Protein AF-A0A848EDW7-F1 (afdb_monomer)

Foldseek 3Di:
DDDDDDDDDDDDDPPPPPPPPPPPPPPPLAPLDPPVDPQWDKDKDWDAPAPDGIKIKMKIWHDDDDQKIFIWIKIWDQAPVRDIDIATQATGIARDDWDWDDDDQKIWIWTWHDDPVDDIDIDIWIWGQDPVVRDIATPDPVSNVRRVCRSPDPPPPDPDD

Sequence (161 aa):
MTSVFHRAHACAGPAAAVMIALSVPVPALADCLDWQSPAVVTEQGLIRGLPSGALRWRIGRRAADGAHLQTAVEIRWTGPDGRERQQALFGEIQDGRALLSGRNGRLDLRVTYCTSDSACRDTTLPFTWDRAAGHFVGGSPAAREVLARACQPEPTERPTR

pLDDT: mean 83.03, std 17.56, range [42.22, 98.12]

Structure (mmCIF, N/CA/C/O backbone):
data_AF-A0A848EDW7-F1
#
_entry.id   AF-A0A848EDW7-F1
#
loop_
_atom_site.group_PDB
_atom_site.id
_atom_site.type_symbol
_atom_site.label_atom_id
_atom_site.label_alt_id
_atom_site.label_comp_id
_atom_site.label_asym_id
_atom_site.label_entity_id
_atom_site.label_seq_id
_atom_site.pdbx_PDB_ins_code
_atom_site.Cartn_x
_atom_site.Cartn_y
_atom_site.Cartn_z
_atom_site.occupancy
_atom_site.B_iso_or_equiv
_atom_site.auth_seq_id
_atom_site.auth_comp_id
_atom_site.auth_asym_id
_atom_site.auth_atom_id
_atom_site.pdbx_PDB_model_num
ATOM 1 N N . MET A 1 1 ? -9.147 -58.394 70.850 1.00 53.47 1 MET A N 1
ATOM 2 C CA . MET A 1 1 ? -8.264 -59.234 70.019 1.00 53.47 1 MET A CA 1
ATOM 3 C C . MET A 1 1 ? -8.142 -58.590 68.655 1.00 53.47 1 MET A C 1
ATOM 5 O O . MET A 1 1 ? -9.134 -58.331 67.992 1.00 53.47 1 MET A O 1
ATOM 9 N N . THR A 1 2 ? -6.909 -58.216 68.369 1.00 51.84 2 THR A N 1
ATOM 10 C CA . THR A 1 2 ? -6.344 -57.534 67.209 1.00 51.84 2 THR A CA 1
ATOM 11 C C . THR A 1 2 ? -6.421 -58.386 65.945 1.00 51.84 2 THR A C 1
ATOM 13 O O . THR A 1 2 ? -6.098 -59.565 65.998 1.00 51.84 2 THR A O 1
ATOM 16 N N . SER A 1 3 ? -6.723 -57.767 64.802 1.00 59.19 3 SER A N 1
ATOM 17 C CA . SER A 1 3 ? -6.071 -58.139 63.544 1.00 59.19 3 SER A CA 1
ATOM 18 C C . SER A 1 3 ? -6.084 -56.959 62.577 1.00 59.19 3 SER A C 1
ATOM 20 O O . SER A 1 3 ? -7.120 -56.551 62.059 1.00 59.19 3 SER A O 1
ATOM 22 N N . VAL A 1 4 ? -4.893 -56.397 62.392 1.00 55.50 4 VAL A N 1
ATOM 23 C CA . VAL A 1 4 ? -4.540 -55.365 61.420 1.00 55.50 4 VAL A CA 1
ATOM 24 C C . VAL A 1 4 ? -4.087 -56.082 60.151 1.00 55.50 4 VAL A C 1
ATOM 26 O O . VAL A 1 4 ? -3.220 -56.947 60.228 1.00 55.50 4 VAL A O 1
ATOM 29 N N . PHE A 1 5 ? -4.622 -55.705 58.989 1.00 63.03 5 PHE A N 1
ATOM 30 C CA . PHE A 1 5 ? -4.052 -56.081 57.695 1.00 63.03 5 PHE A CA 1
ATOM 31 C C . PHE A 1 5 ? -3.681 -54.824 56.911 1.00 63.03 5 PHE A C 1
ATOM 33 O O . PHE A 1 5 ? -4.533 -54.036 56.507 1.00 63.03 5 PHE A O 1
ATOM 40 N N . HIS A 1 6 ? -2.374 -54.643 56.728 1.00 56.16 6 HIS A N 1
ATOM 41 C CA . HIS A 1 6 ? -1.774 -53.683 55.812 1.00 56.16 6 HIS A CA 1
ATOM 42 C C . HIS A 1 6 ? -1.953 -54.154 54.363 1.00 56.16 6 HIS A C 1
ATOM 44 O O . HIS A 1 6 ? -1.626 -55.294 54.033 1.00 56.16 6 HIS A O 1
ATOM 50 N N . ARG A 1 7 ? -2.384 -53.252 53.477 1.00 63.44 7 ARG A N 1
ATOM 51 C CA . ARG A 1 7 ? -2.120 -53.354 52.038 1.00 63.44 7 ARG A CA 1
ATOM 52 C C . ARG A 1 7 ? -1.384 -52.105 51.581 1.00 63.44 7 ARG A C 1
ATOM 54 O O . ARG A 1 7 ? -1.957 -51.024 51.509 1.00 63.44 7 ARG A O 1
ATOM 61 N N . ALA A 1 8 ? -0.103 -52.294 51.287 1.00 60.91 8 ALA A N 1
ATOM 62 C CA . ALA A 1 8 ? 0.691 -51.383 50.487 1.00 60.91 8 ALA A CA 1
ATOM 63 C C . ALA A 1 8 ? 0.271 -51.533 49.018 1.00 60.91 8 ALA A C 1
ATOM 65 O O . ALA A 1 8 ? 0.244 -52.650 48.498 1.00 60.91 8 ALA A O 1
ATOM 66 N N . HIS A 1 9 ? -0.034 -50.422 48.349 1.00 57.94 9 HIS A N 1
ATOM 67 C CA . HIS A 1 9 ? -0.112 -50.374 46.894 1.00 57.94 9 HIS A CA 1
ATOM 68 C C . HIS A 1 9 ? 0.891 -49.358 46.362 1.00 57.94 9 HIS A C 1
ATOM 70 O O . HIS A 1 9 ? 1.020 -48.243 46.862 1.00 57.94 9 HIS A O 1
ATOM 76 N N . ALA A 1 10 ? 1.649 -49.852 45.391 1.00 52.00 10 ALA A N 1
ATOM 77 C CA . ALA A 1 10 ? 2.836 -49.272 44.813 1.00 52.00 10 ALA A CA 1
ATOM 78 C C . ALA A 1 10 ? 2.535 -48.139 43.822 1.00 52.00 10 ALA A C 1
ATOM 80 O O . ALA A 1 10 ? 1.545 -48.163 43.096 1.00 52.00 10 ALA A O 1
ATOM 81 N N . CYS A 1 11 ? 3.473 -47.193 43.806 1.00 57.41 11 CYS A N 1
ATOM 82 C CA . CYS A 1 11 ? 4.020 -46.450 42.675 1.00 57.41 11 CYS A CA 1
ATOM 83 C C . CYS A 1 11 ? 3.380 -46.665 41.290 1.00 57.41 11 CYS A C 1
ATOM 85 O O . CYS A 1 11 ? 3.576 -47.703 40.666 1.00 57.41 11 CYS A O 1
ATOM 87 N N . ALA A 1 12 ? 2.802 -45.596 40.741 1.00 56.38 12 ALA A N 1
ATOM 88 C CA . ALA A 1 12 ? 2.844 -45.300 39.309 1.00 56.38 12 ALA A CA 1
ATOM 89 C C . ALA A 1 12 ? 2.666 -43.786 39.126 1.00 56.38 12 ALA A C 1
ATOM 91 O O . ALA A 1 12 ? 1.555 -43.281 38.984 1.00 56.38 12 ALA A O 1
ATOM 92 N N . GLY A 1 13 ? 3.771 -43.042 39.213 1.00 49.72 13 GLY A N 1
ATOM 93 C CA . GLY A 1 13 ? 3.780 -41.631 38.841 1.00 49.72 13 GLY A CA 1
ATOM 94 C C . GLY A 1 13 ? 3.651 -41.512 37.320 1.00 49.72 13 GLY A C 1
ATOM 95 O O . GLY A 1 13 ? 4.427 -42.157 36.612 1.00 49.72 13 GLY A O 1
ATOM 96 N N . PRO A 1 14 ? 2.708 -40.722 36.782 1.00 61.91 14 PRO A N 1
ATOM 97 C CA . PRO A 1 14 ? 2.713 -40.412 35.365 1.00 61.91 14 PRO A CA 1
ATOM 98 C C . PRO A 1 14 ? 3.921 -39.514 35.083 1.00 61.91 14 PRO A C 1
ATOM 100 O O . PRO A 1 14 ? 3.965 -38.353 35.489 1.00 61.91 14 PRO A O 1
ATOM 103 N N . ALA A 1 15 ? 4.921 -40.067 34.399 1.00 57.22 15 ALA A N 1
ATOM 104 C CA . ALA A 1 15 ? 5.970 -39.286 33.767 1.00 57.22 15 ALA A CA 1
ATOM 105 C C . ALA A 1 15 ? 5.315 -38.441 32.666 1.00 57.22 15 ALA A C 1
ATOM 107 O O . ALA A 1 15 ? 5.077 -38.90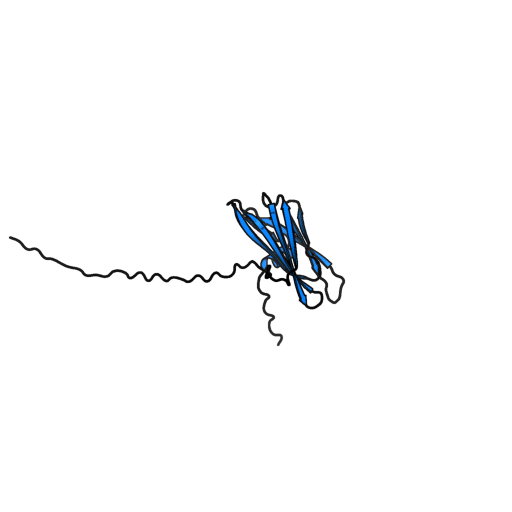9 31.553 1.00 57.22 15 ALA A O 1
ATOM 108 N N . ALA A 1 16 ? 4.955 -37.205 33.006 1.00 58.31 16 ALA A N 1
ATOM 109 C CA . ALA A 1 16 ? 4.499 -36.219 32.046 1.00 58.31 16 ALA A CA 1
ATOM 110 C C . ALA A 1 16 ? 5.676 -35.883 31.122 1.00 58.31 16 ALA A C 1
ATOM 112 O O . ALA A 1 16 ? 6.565 -35.108 31.473 1.00 58.31 16 ALA A O 1
ATOM 113 N N . ALA A 1 17 ? 5.704 -36.511 29.948 1.00 55.75 17 ALA A N 1
ATOM 114 C CA . ALA A 1 17 ? 6.599 -36.140 28.869 1.00 55.75 17 ALA A CA 1
ATOM 115 C C . ALA A 1 17 ? 6.201 -34.740 28.382 1.00 55.75 17 ALA A C 1
ATOM 117 O O . ALA A 1 17 ? 5.278 -34.572 27.585 1.00 55.75 17 ALA A O 1
ATOM 118 N N . VAL A 1 18 ? 6.876 -33.719 28.911 1.00 62.56 18 VAL A N 1
ATOM 119 C CA . VAL A 1 18 ? 6.797 -32.349 28.406 1.00 62.56 18 VAL A CA 1
ATOM 120 C C . VAL A 1 18 ? 7.479 -32.347 27.041 1.00 62.56 18 VAL A C 1
ATOM 122 O O . VAL A 1 18 ? 8.695 -32.210 26.931 1.00 62.56 18 VAL A O 1
ATOM 125 N N . MET A 1 19 ? 6.692 -32.558 25.988 1.00 57.06 19 MET A N 1
ATOM 126 C CA . MET A 1 19 ? 7.119 -32.297 24.618 1.00 57.06 19 MET A CA 1
ATOM 127 C C . MET A 1 19 ? 7.323 -30.789 24.481 1.00 57.06 19 MET A C 1
ATOM 129 O O . MET A 1 19 ? 6.376 -30.031 24.277 1.00 57.06 19 MET A O 1
ATOM 133 N N . ILE A 1 20 ? 8.572 -30.349 24.636 1.00 61.88 20 ILE A N 1
ATOM 134 C CA . ILE A 1 20 ? 9.005 -29.000 24.284 1.00 61.88 20 ILE A CA 1
ATOM 135 C C . ILE A 1 20 ? 8.949 -28.928 22.757 1.00 61.88 20 ILE A C 1
ATOM 137 O O . ILE A 1 20 ? 9.907 -29.261 22.061 1.00 61.88 20 ILE A O 1
ATOM 141 N N . ALA A 1 21 ? 7.786 -28.553 22.227 1.00 58.31 21 ALA A N 1
ATOM 142 C CA . ALA A 1 21 ? 7.659 -28.152 20.840 1.00 58.31 21 ALA A CA 1
ATOM 143 C C . ALA A 1 21 ? 8.506 -26.887 20.668 1.00 58.31 21 ALA A C 1
ATOM 145 O O . ALA A 1 21 ? 8.118 -25.801 21.096 1.00 58.31 21 ALA A O 1
ATOM 146 N N . LEU A 1 22 ? 9.697 -27.046 20.090 1.00 57.50 22 LEU A N 1
ATOM 147 C CA . LEU A 1 22 ? 10.498 -25.952 19.560 1.00 57.50 22 LEU A CA 1
ATOM 148 C C . LEU A 1 22 ? 9.675 -25.294 18.451 1.00 57.50 22 LEU A C 1
ATOM 150 O O . LEU A 1 22 ? 9.740 -25.684 17.287 1.00 57.50 22 LEU A O 1
ATOM 154 N N . SER A 1 23 ? 8.841 -24.328 18.826 1.00 46.56 23 SER A N 1
ATOM 155 C CA . SER A 1 23 ? 8.178 -23.431 17.895 1.00 46.56 23 SER A CA 1
ATOM 156 C C . SER A 1 23 ? 9.266 -22.600 17.230 1.00 46.56 23 SER A C 1
ATOM 158 O O . SER A 1 23 ? 9.693 -21.576 17.763 1.00 46.56 23 SER A O 1
ATOM 160 N N . VAL A 1 24 ? 9.758 -23.088 16.088 1.00 52.94 24 VAL A N 1
ATOM 161 C CA . VAL A 1 24 ? 10.566 -22.295 15.166 1.00 52.94 24 VAL A CA 1
ATOM 162 C C . VAL A 1 24 ? 9.748 -21.035 14.887 1.00 52.94 24 VAL A C 1
ATOM 164 O O . VAL A 1 24 ? 8.591 -21.169 14.475 1.00 52.94 24 VAL A O 1
ATOM 167 N N . PRO A 1 25 ? 10.272 -19.828 15.159 1.00 47.50 25 PRO A N 1
ATOM 168 C CA . PRO A 1 25 ? 9.583 -18.609 14.785 1.00 47.50 25 PRO A CA 1
ATOM 169 C C . PRO A 1 25 ? 9.481 -18.628 13.265 1.00 47.50 25 PRO A C 1
ATOM 171 O O . PRO A 1 25 ? 10.462 -18.396 12.561 1.00 47.50 25 PRO A O 1
ATOM 174 N N . VAL A 1 26 ? 8.301 -18.986 12.757 1.00 48.75 26 VAL A N 1
ATOM 175 C CA . VAL A 1 26 ? 7.979 -18.797 11.349 1.00 48.75 26 VAL A CA 1
ATOM 176 C C . VAL A 1 26 ? 8.196 -17.305 11.111 1.00 48.75 26 VAL A C 1
ATOM 178 O O . VAL A 1 26 ? 7.591 -16.513 11.844 1.00 48.75 26 VAL A O 1
ATOM 181 N N . PRO A 1 27 ? 9.097 -16.904 10.193 1.00 46.75 27 PRO A N 1
ATOM 182 C CA . PRO A 1 27 ? 9.287 -15.497 9.884 1.00 46.75 27 PRO A CA 1
ATOM 183 C C . PRO A 1 27 ? 7.906 -14.930 9.597 1.00 46.75 27 PRO A C 1
ATOM 185 O O . PRO A 1 27 ? 7.158 -15.491 8.793 1.00 46.75 27 PRO A O 1
ATOM 188 N N . ALA A 1 28 ? 7.524 -13.912 10.368 1.00 47.09 28 ALA A N 1
ATOM 189 C CA . ALA A 1 28 ? 6.200 -13.335 10.286 1.00 47.09 28 ALA A CA 1
ATOM 190 C C . ALA A 1 28 ? 5.937 -12.990 8.816 1.00 47.09 28 ALA A C 1
ATOM 192 O O . ALA A 1 28 ? 6.682 -12.220 8.213 1.00 47.09 28 ALA A O 1
ATOM 193 N N . LEU A 1 29 ? 4.927 -13.638 8.238 1.00 48.00 29 LEU A N 1
ATOM 194 C CA . LEU A 1 29 ? 4.429 -13.412 6.886 1.00 48.00 29 LEU A CA 1
ATOM 195 C C . LEU A 1 29 ? 4.013 -11.940 6.751 1.00 48.00 29 LEU A C 1
ATOM 197 O O . LEU A 1 29 ? 2.852 -11.618 6.979 1.00 48.00 29 LEU A O 1
ATOM 201 N N . ALA A 1 30 ? 4.950 -11.029 6.482 1.00 52.03 30 ALA A N 1
ATOM 202 C CA . ALA A 1 30 ? 4.635 -9.617 6.261 1.00 52.03 30 ALA A CA 1
ATOM 203 C C . ALA A 1 30 ? 5.751 -8.782 5.613 1.00 52.03 30 ALA A C 1
ATOM 205 O O . ALA A 1 30 ? 5.504 -7.616 5.317 1.00 52.03 30 ALA A O 1
ATOM 206 N N . ASP A 1 31 ? 6.950 -9.319 5.377 1.00 66.88 31 ASP A N 1
ATOM 207 C CA . ASP A 1 31 ? 8.020 -8.555 4.732 1.00 66.88 31 ASP A CA 1
ATOM 208 C C . ASP A 1 31 ? 8.170 -8.994 3.269 1.00 66.88 31 ASP A C 1
ATOM 210 O O . ASP A 1 31 ? 8.973 -9.854 2.921 1.00 66.88 31 ASP A O 1
ATOM 214 N N . CYS A 1 32 ? 7.365 -8.382 2.394 1.00 79.25 32 CYS A N 1
ATOM 215 C CA . CYS A 1 32 ? 7.425 -8.549 0.932 1.00 79.25 32 CYS A CA 1
ATOM 216 C C . CYS A 1 32 ? 8.817 -8.238 0.337 1.00 79.25 32 CYS A C 1
ATOM 218 O O . CYS A 1 32 ? 9.107 -8.603 -0.801 1.00 79.25 32 CYS A O 1
ATOM 220 N N . LEU A 1 33 ? 9.654 -7.511 1.080 1.00 86.19 33 LEU A N 1
ATOM 221 C CA . LEU A 1 33 ? 11.023 -7.152 0.737 1.00 86.19 33 LEU A CA 1
ATOM 222 C C . LEU A 1 33 ? 11.906 -7.283 1.978 1.00 86.19 33 LEU A C 1
ATOM 224 O O . LEU A 1 33 ? 11.453 -7.042 3.095 1.00 86.19 33 LEU A O 1
ATOM 228 N N . ASP A 1 34 ? 13.192 -7.560 1.767 1.00 89.12 34 ASP A N 1
ATOM 229 C CA . ASP A 1 34 ? 14.205 -7.319 2.792 1.00 89.12 34 ASP A CA 1
ATOM 230 C C . ASP A 1 34 ? 14.460 -5.810 2.897 1.00 89.12 34 ASP A C 1
ATOM 232 O O . ASP A 1 34 ? 15.252 -5.231 2.153 1.00 89.12 34 ASP A O 1
ATOM 236 N N . TRP A 1 35 ? 13.756 -5.164 3.822 1.00 88.44 35 TRP A N 1
ATOM 237 C CA . TRP A 1 35 ? 13.833 -3.723 4.064 1.00 88.44 35 TRP A CA 1
ATOM 238 C C . TRP A 1 35 ? 15.199 -3.234 4.554 1.00 88.44 35 TRP A C 1
ATOM 240 O O . TRP A 1 35 ? 15.426 -2.025 4.579 1.00 88.44 35 TRP A O 1
ATOM 250 N N . GLN A 1 36 ? 16.083 -4.138 4.985 1.00 90.81 36 GLN A N 1
ATOM 251 C CA . GLN A 1 36 ? 17.449 -3.801 5.389 1.00 90.81 36 GLN A CA 1
ATOM 252 C C . GLN A 1 36 ? 18.431 -3.898 4.219 1.00 90.81 36 GLN A C 1
ATOM 254 O O . GLN A 1 36 ? 19.560 -3.414 4.321 1.00 90.81 36 GLN A O 1
ATOM 259 N N . SER A 1 37 ? 18.008 -4.492 3.102 1.00 91.50 37 SER A N 1
ATOM 260 C CA . SER A 1 37 ? 18.836 -4.606 1.914 1.00 91.50 37 SER A CA 1
ATOM 261 C C . SER A 1 37 ? 19.175 -3.219 1.357 1.00 91.50 37 SER A C 1
ATOM 263 O O . SER A 1 37 ? 18.267 -2.432 1.075 1.00 91.50 37 SER A O 1
ATOM 265 N N . PRO A 1 38 ? 20.460 -2.918 1.087 1.00 92.19 38 PRO A N 1
ATOM 266 C CA . PRO A 1 38 ? 20.847 -1.658 0.454 1.00 92.19 38 PRO A CA 1
ATOM 267 C C . PRO A 1 38 ? 20.327 -1.532 -0.987 1.00 92.19 38 PRO A C 1
ATOM 269 O O . PRO A 1 38 ? 20.326 -0.438 -1.544 1.00 92.19 38 PRO A O 1
ATOM 272 N N . ALA A 1 39 ? 19.873 -2.635 -1.595 1.00 92.38 39 ALA A N 1
ATOM 273 C CA . ALA A 1 39 ? 19.244 -2.631 -2.912 1.00 92.38 39 ALA A CA 1
ATOM 274 C C . ALA A 1 39 ? 17.790 -2.119 -2.887 1.00 92.38 39 ALA A C 1
ATOM 276 O O . ALA A 1 39 ? 17.217 -1.872 -3.948 1.00 92.38 39 ALA A O 1
ATOM 277 N N . VAL A 1 40 ? 17.179 -1.978 -1.703 1.00 94.44 40 VAL A N 1
ATOM 278 C CA . VAL A 1 40 ? 15.797 -1.511 -1.552 1.00 94.44 40 VAL A CA 1
ATOM 279 C C . VAL A 1 40 ? 15.775 -0.011 -1.272 1.00 94.44 40 VAL A C 1
ATOM 281 O O . VAL A 1 40 ? 16.143 0.462 -0.197 1.00 94.44 40 VAL A O 1
ATOM 284 N N . VAL A 1 41 ? 15.257 0.755 -2.229 1.00 96.06 41 VAL A N 1
ATOM 285 C CA . VAL A 1 41 ? 14.967 2.178 -2.042 1.00 96.06 41 VAL A CA 1
ATOM 286 C C . VAL A 1 41 ? 13.646 2.312 -1.295 1.00 96.06 41 VAL A C 1
ATOM 288 O O . VAL A 1 41 ? 12.596 1.904 -1.800 1.00 96.06 41 VAL A O 1
ATOM 291 N N . THR A 1 42 ? 13.696 2.919 -0.110 1.00 95.88 42 THR A N 1
ATOM 292 C CA . THR A 1 42 ? 12.529 3.073 0.767 1.00 95.88 42 THR A CA 1
ATOM 293 C C . THR A 1 42 ? 12.049 4.521 0.818 1.00 95.88 42 THR A C 1
ATOM 295 O O . THR A 1 42 ? 12.823 5.442 1.062 1.00 95.88 42 THR A O 1
ATOM 298 N N . GLU A 1 43 ? 10.746 4.715 0.637 1.00 96.69 43 GLU A N 1
ATOM 299 C CA . GLU A 1 43 ? 10.031 5.950 0.958 1.00 96.69 43 GLU A CA 1
ATOM 300 C C . GLU A 1 43 ? 9.109 5.705 2.151 1.00 96.69 43 GLU A C 1
ATOM 302 O O . GLU A 1 43 ? 8.576 4.609 2.310 1.00 96.69 43 GLU A O 1
ATOM 307 N N . GLN A 1 44 ? 8.894 6.717 2.987 1.00 97.12 44 GLN A N 1
ATOM 308 C CA . GLN A 1 44 ? 8.058 6.588 4.178 1.00 97.12 44 GLN A CA 1
ATOM 309 C C . GLN A 1 44 ? 7.288 7.870 4.473 1.00 97.12 44 GLN A C 1
ATOM 311 O O . GLN A 1 44 ? 7.713 8.967 4.107 1.00 97.12 44 GLN A O 1
ATOM 316 N N . GLY A 1 45 ? 6.184 7.737 5.200 1.00 97.00 45 GLY A N 1
ATOM 317 C CA . GLY A 1 45 ? 5.396 8.884 5.620 1.00 97.00 45 GLY A CA 1
ATOM 318 C C . GLY A 1 45 ? 4.335 8.559 6.660 1.00 97.00 45 GLY A C 1
ATOM 319 O O . GLY A 1 45 ? 4.317 7.488 7.272 1.00 97.00 45 GLY A O 1
ATOM 320 N N . LEU A 1 46 ? 3.465 9.543 6.881 1.00 96.75 46 LEU A N 1
ATOM 321 C CA . LEU A 1 46 ? 2.395 9.513 7.871 1.00 96.75 46 LEU A CA 1
ATOM 322 C C . LEU A 1 46 ? 1.079 9.954 7.230 1.00 96.75 46 LEU A C 1
ATOM 324 O O . LEU A 1 46 ? 1.032 10.959 6.524 1.00 96.75 46 LEU A O 1
ATOM 328 N N . ILE A 1 47 ? 0.004 9.236 7.532 1.00 95.62 47 ILE A N 1
ATOM 329 C CA . ILE A 1 47 ? -1.379 9.612 7.236 1.00 95.62 47 ILE A CA 1
ATOM 330 C C . ILE A 1 47 ? -2.100 9.744 8.576 1.00 95.62 47 ILE A C 1
ATOM 332 O O . ILE A 1 47 ? -1.985 8.882 9.443 1.00 95.62 47 ILE A O 1
ATOM 336 N N . ARG A 1 48 ? -2.819 10.848 8.782 1.00 92.00 48 ARG A N 1
ATOM 337 C CA . ARG A 1 48 ? -3.592 11.079 10.011 1.00 92.00 48 ARG A CA 1
ATOM 338 C C . ARG A 1 48 ? -5.067 10.791 9.781 1.00 92.00 48 ARG A C 1
ATOM 340 O O . ARG A 1 48 ? -5.590 11.032 8.697 1.00 92.00 48 ARG A O 1
ATOM 347 N N . GLY A 1 49 ? -5.731 10.337 10.838 1.00 83.38 49 GLY A N 1
ATOM 348 C CA . GLY A 1 49 ? -7.178 10.156 10.876 1.00 83.38 49 GLY A CA 1
ATOM 349 C C . GLY A 1 49 ? -7.669 8.788 10.408 1.00 83.38 49 GLY A C 1
ATOM 350 O O . GLY A 1 49 ? -8.880 8.590 10.422 1.00 83.38 49 GLY A O 1
ATOM 351 N N . LEU A 1 50 ? -6.779 7.865 10.008 1.00 83.19 50 LEU A N 1
ATOM 352 C CA . LEU A 1 50 ? -7.134 6.507 9.565 1.00 83.19 50 LEU A CA 1
ATOM 353 C C . LEU A 1 50 ? -6.087 5.450 9.957 1.00 83.19 50 LEU A C 1
ATOM 355 O O . LEU A 1 50 ? -4.984 5.528 9.427 1.00 83.19 50 LEU A O 1
ATOM 359 N N . PRO A 1 51 ? -6.409 4.444 10.800 1.00 83.88 51 PRO A N 1
ATOM 360 C CA . PRO A 1 51 ? -7.524 4.429 11.761 1.00 83.88 51 PRO A CA 1
ATOM 361 C C . PRO A 1 51 ? -7.411 5.610 12.746 1.00 83.88 51 PRO A C 1
ATOM 363 O O . PRO A 1 51 ? -6.623 6.527 12.526 1.00 83.88 51 PRO A O 1
ATOM 366 N N . SER A 1 52 ? -8.204 5.657 13.821 1.00 84.00 52 SER A N 1
ATOM 367 C CA . SER A 1 52 ? -8.056 6.719 14.831 1.00 84.00 52 S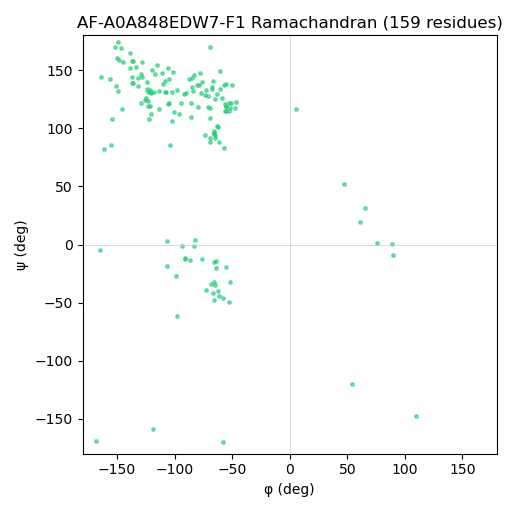ER A CA 1
ATOM 368 C C . SER A 1 52 ? -6.582 6.893 15.227 1.00 84.00 52 SER A C 1
ATOM 370 O O . SER A 1 52 ? -5.974 5.959 15.744 1.00 84.00 52 SER A O 1
ATOM 372 N N . GLY A 1 53 ? -6.011 8.072 14.963 1.00 88.81 53 GLY A N 1
ATOM 373 C CA . GLY A 1 53 ? -4.596 8.359 15.206 1.00 88.81 53 GLY A CA 1
ATOM 374 C C . GLY A 1 53 ? -3.758 8.500 13.932 1.00 88.81 53 GLY A C 1
ATOM 375 O O . GLY A 1 53 ? -4.215 9.039 12.920 1.00 88.81 53 GLY A O 1
ATOM 376 N N . ALA A 1 54 ? -2.490 8.099 14.033 1.00 92.31 54 ALA A N 1
ATOM 377 C CA . ALA A 1 54 ? -1.507 8.186 12.962 1.00 92.31 54 ALA A CA 1
ATOM 378 C C . ALA A 1 54 ? -1.214 6.797 12.386 1.00 92.31 54 ALA A C 1
ATOM 380 O O . ALA A 1 54 ? -0.906 5.861 13.122 1.00 92.31 54 ALA A O 1
ATOM 381 N N . LEU A 1 55 ? -1.260 6.701 11.064 1.00 96.00 55 LEU A N 1
ATOM 382 C CA . LEU A 1 55 ? -0.836 5.546 10.295 1.00 96.00 55 LEU A CA 1
ATOM 383 C C . LEU A 1 55 ? 0.486 5.870 9.617 1.00 96.00 55 LEU A C 1
ATOM 385 O O . LEU A 1 55 ? 0.603 6.829 8.853 1.00 96.00 55 LEU A O 1
ATOM 389 N N . ARG A 1 56 ? 1.499 5.074 9.931 1.00 96.94 56 ARG A N 1
ATOM 390 C CA . ARG A 1 56 ? 2.798 5.102 9.271 1.00 96.94 56 ARG A CA 1
ATOM 391 C C . ARG A 1 56 ? 2.715 4.241 8.028 1.00 96.94 56 ARG A C 1
ATOM 393 O O . ARG A 1 56 ? 2.083 3.190 8.048 1.00 96.94 56 ARG A O 1
ATOM 400 N N . TRP A 1 57 ? 3.378 4.660 6.968 1.00 96.69 57 TRP A N 1
ATOM 401 C CA . TRP A 1 57 ? 3.504 3.850 5.768 1.00 96.69 57 TRP A CA 1
ATOM 402 C C . TRP A 1 57 ? 4.942 3.841 5.282 1.00 96.69 57 TRP A C 1
ATOM 404 O O . TRP A 1 57 ? 5.692 4.794 5.518 1.00 96.69 57 TRP A O 1
ATOM 414 N N . ARG A 1 58 ? 5.307 2.758 4.598 1.00 97.12 58 ARG A N 1
ATOM 415 C CA . ARG A 1 58 ? 6.555 2.637 3.848 1.00 97.12 58 ARG A CA 1
ATOM 416 C C . ARG A 1 58 ? 6.310 1.970 2.499 1.00 97.12 58 ARG A C 1
ATOM 418 O O . ARG A 1 58 ? 5.473 1.077 2.384 1.00 97.12 58 ARG A O 1
ATOM 425 N N . ILE A 1 59 ? 7.042 2.421 1.489 1.00 97.38 59 ILE A N 1
ATOM 426 C CA . ILE A 1 59 ? 7.059 1.879 0.131 1.00 97.38 59 ILE A CA 1
ATOM 427 C C . ILE A 1 59 ? 8.500 1.498 -0.176 1.00 97.38 59 ILE A C 1
ATOM 429 O O . ILE A 1 59 ? 9.378 2.359 -0.166 1.00 97.38 59 ILE A O 1
ATOM 433 N N . GLY A 1 60 ? 8.743 0.222 -0.442 1.00 95.88 60 GLY A N 1
ATOM 434 C CA . GLY A 1 60 ? 10.049 -0.305 -0.820 1.00 95.88 60 GLY A CA 1
ATOM 435 C C . GLY A 1 60 ? 10.048 -0.682 -2.289 1.00 95.88 60 GLY A C 1
ATOM 436 O O . GLY A 1 60 ? 9.052 -1.205 -2.789 1.00 95.88 60 GLY A O 1
ATOM 437 N N . ARG A 1 61 ? 11.149 -0.404 -2.985 1.00 95.62 61 ARG A N 1
ATOM 438 C CA . ARG A 1 61 ? 11.346 -0.785 -4.388 1.00 95.62 61 ARG A CA 1
ATOM 439 C C . ARG A 1 61 ? 12.752 -1.314 -4.600 1.00 95.62 61 ARG A C 1
ATOM 441 O O . ARG A 1 61 ? 13.703 -0.715 -4.103 1.00 95.62 61 ARG A O 1
ATOM 448 N N . ARG A 1 62 ? 12.881 -2.372 -5.391 1.00 94.50 62 ARG A N 1
ATOM 449 C CA . ARG A 1 62 ? 14.153 -2.835 -5.959 1.00 94.50 62 ARG A CA 1
ATOM 450 C C . ARG A 1 62 ? 13.956 -3.213 -7.422 1.00 94.50 62 ARG A C 1
ATOM 452 O O . ARG A 1 62 ? 12.833 -3.509 -7.825 1.00 94.50 62 ARG A O 1
ATOM 459 N N . ALA A 1 63 ? 15.030 -3.210 -8.204 1.00 93.38 63 ALA A N 1
ATOM 460 C CA . ALA A 1 63 ? 14.982 -3.725 -9.570 1.00 93.38 63 ALA A CA 1
ATOM 461 C C . ALA A 1 63 ? 14.584 -5.212 -9.558 1.00 93.38 63 ALA A C 1
ATOM 463 O O . ALA A 1 63 ? 15.106 -5.970 -8.736 1.00 93.38 63 ALA A O 1
ATOM 464 N N . ALA A 1 64 ? 13.654 -5.600 -10.432 1.00 89.12 64 ALA A N 1
ATOM 465 C CA . ALA A 1 64 ? 13.306 -6.999 -10.679 1.00 89.12 64 ALA A CA 1
ATOM 466 C C . ALA A 1 64 ? 14.040 -7.494 -11.933 1.00 89.12 64 ALA A C 1
ATOM 468 O O . ALA A 1 64 ? 14.915 -8.352 -11.842 1.00 89.12 64 ALA A O 1
ATOM 469 N N . ASP A 1 65 ? 13.752 -6.870 -13.073 1.00 86.25 65 ASP A N 1
ATOM 470 C CA . ASP A 1 65 ? 14.340 -7.139 -14.380 1.00 86.25 65 ASP A CA 1
ATOM 471 C C . ASP A 1 65 ? 14.052 -5.972 -15.342 1.00 86.25 65 ASP A C 1
ATOM 473 O O . ASP A 1 65 ? 13.007 -5.330 -15.281 1.00 86.25 65 ASP A O 1
ATOM 477 N N . GLY A 1 66 ? 14.996 -5.646 -16.230 1.00 87.56 66 GLY A N 1
ATOM 478 C CA . GLY A 1 66 ? 14.818 -4.554 -17.194 1.00 87.56 66 GLY A CA 1
ATOM 479 C C . GLY A 1 66 ? 14.441 -3.216 -16.536 1.00 87.56 66 GLY A C 1
ATOM 480 O O . GLY A 1 66 ? 15.202 -2.675 -15.735 1.00 87.56 66 GLY A O 1
ATOM 481 N N . ALA A 1 67 ? 13.276 -2.676 -16.908 1.00 86.62 67 ALA A N 1
ATOM 482 C CA . ALA A 1 67 ? 12.709 -1.451 -16.333 1.00 86.62 67 ALA A CA 1
ATOM 483 C C . ALA A 1 67 ? 11.726 -1.716 -15.173 1.00 86.62 67 ALA A C 1
ATOM 485 O O . ALA A 1 67 ? 11.207 -0.768 -14.582 1.00 86.62 67 ALA A O 1
ATOM 486 N N . HIS A 1 68 ? 11.474 -2.982 -14.840 1.00 91.25 68 HIS A N 1
ATOM 487 C CA . HIS A 1 68 ? 10.489 -3.378 -13.851 1.00 91.25 68 HIS A CA 1
ATOM 488 C C . HIS A 1 68 ? 11.041 -3.305 -12.420 1.00 91.25 68 HIS A C 1
ATOM 490 O O . HIS A 1 68 ? 12.214 -3.570 -12.126 1.00 91.25 68 HIS A O 1
ATOM 496 N N . LEU A 1 69 ? 10.157 -2.952 -11.493 1.00 93.50 69 LEU A N 1
ATOM 497 C CA . LEU A 1 69 ? 10.434 -2.738 -10.083 1.00 93.50 69 LEU A CA 1
ATOM 498 C C . LEU A 1 69 ? 9.587 -3.683 -9.238 1.00 93.50 69 LEU A C 1
ATOM 500 O O . LEU A 1 69 ? 8.359 -3.562 -9.192 1.00 93.50 69 LEU A O 1
ATOM 504 N N . GLN A 1 70 ? 10.240 -4.547 -8.465 1.00 94.12 70 GLN A N 1
ATOM 505 C CA . GLN A 1 70 ? 9.5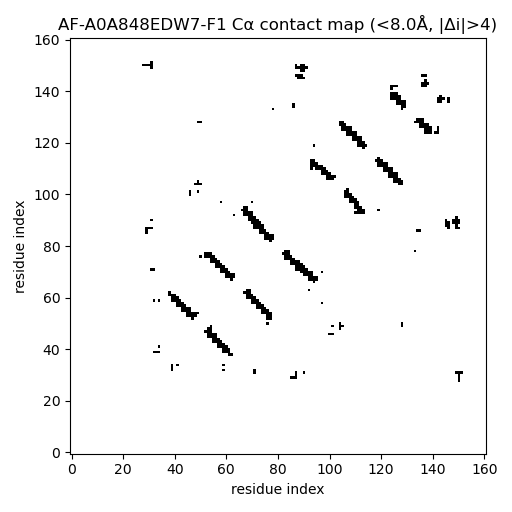61 -5.229 -7.374 1.00 94.12 70 GLN A CA 1
ATOM 506 C C . GLN A 1 70 ? 9.243 -4.201 -6.291 1.00 94.12 70 GLN A C 1
ATOM 508 O O . GLN A 1 70 ? 10.144 -3.584 -5.715 1.00 94.12 70 GLN A O 1
ATOM 513 N N . THR A 1 71 ? 7.956 -4.012 -6.029 1.00 94.88 71 THR A N 1
ATOM 514 C CA . THR A 1 71 ? 7.445 -2.969 -5.147 1.00 94.88 71 THR A CA 1
ATOM 515 C C . THR A 1 71 ? 6.647 -3.585 -4.009 1.00 94.88 71 THR A C 1
ATOM 517 O O . THR A 1 71 ? 5.768 -4.410 -4.240 1.00 94.88 71 THR A O 1
ATOM 520 N N . ALA A 1 72 ? 6.909 -3.139 -2.783 1.00 95.81 72 ALA A N 1
ATOM 521 C CA . ALA A 1 72 ? 6.122 -3.490 -1.609 1.00 95.81 72 ALA A CA 1
ATOM 522 C C . ALA A 1 72 ? 5.600 -2.242 -0.905 1.00 95.81 72 ALA A C 1
ATOM 524 O O . ALA A 1 72 ? 6.323 -1.256 -0.754 1.00 95.81 72 ALA A O 1
ATOM 525 N N . VAL A 1 73 ? 4.359 -2.304 -0.432 1.00 96.81 73 VAL A N 1
ATOM 526 C CA . VAL A 1 73 ? 3.739 -1.240 0.361 1.00 96.81 73 VAL A CA 1
ATOM 527 C C . VAL A 1 73 ? 3.240 -1.824 1.665 1.00 96.81 73 VAL A C 1
ATOM 529 O O . VAL A 1 73 ? 2.449 -2.765 1.675 1.00 96.81 73 VAL A O 1
ATOM 532 N N . GLU A 1 74 ? 3.669 -1.221 2.763 1.00 95.75 74 GLU A N 1
ATOM 533 C CA . GLU A 1 74 ? 3.284 -1.620 4.106 1.00 95.75 74 GLU A CA 1
ATOM 534 C C . GLU A 1 74 ? 2.771 -0.422 4.893 1.00 95.75 74 GLU A C 1
ATOM 536 O O . GLU A 1 74 ? 3.279 0.699 4.785 1.00 95.75 74 GLU A O 1
ATOM 541 N N . ILE A 1 75 ? 1.780 -0.690 5.732 1.00 95.94 75 ILE A N 1
ATOM 542 C CA . ILE A 1 75 ? 1.248 0.251 6.703 1.00 95.94 75 ILE A CA 1
ATOM 543 C C . ILE A 1 75 ? 1.405 -0.284 8.122 1.00 95.94 75 ILE A C 1
ATOM 545 O O . ILE A 1 75 ? 1.364 -1.492 8.368 1.00 95.94 75 ILE A O 1
ATOM 549 N N . ARG A 1 76 ? 1.554 0.645 9.064 1.00 95.62 76 ARG A N 1
ATOM 550 C CA . ARG A 1 76 ? 1.644 0.382 10.497 1.00 95.62 76 ARG A CA 1
ATOM 551 C C . ARG A 1 76 ? 0.790 1.367 11.274 1.00 95.62 76 ARG A C 1
ATOM 553 O O . ARG A 1 76 ? 0.778 2.560 10.969 1.00 95.62 76 ARG A O 1
ATOM 560 N N . TRP A 1 77 ? 0.099 0.887 12.295 1.00 95.25 77 TRP A N 1
ATOM 561 C CA . TRP A 1 77 ? -0.738 1.720 13.157 1.00 95.25 77 TRP A CA 1
ATOM 562 C C . TRP A 1 77 ? -0.773 1.168 14.578 1.00 95.25 77 TRP A C 1
ATOM 564 O O . TRP A 1 77 ? -0.519 -0.011 14.805 1.00 95.25 77 TRP A O 1
ATOM 574 N N . THR A 1 78 ? -1.116 2.013 15.544 1.00 94.06 78 THR A N 1
ATOM 575 C CA . THR A 1 78 ? -1.378 1.572 16.917 1.00 94.06 78 THR A CA 1
ATOM 576 C C . THR A 1 78 ? -2.833 1.123 17.028 1.00 94.06 78 THR A C 1
ATOM 578 O O . THR A 1 78 ? -3.749 1.890 16.731 1.00 94.06 78 THR A O 1
ATOM 581 N N . GLY A 1 79 ? -3.052 -0.130 17.420 1.00 91.44 79 GLY A N 1
ATOM 582 C CA . GLY A 1 79 ? -4.375 -0.681 17.687 1.00 91.44 79 GLY A CA 1
ATOM 583 C C . GLY A 1 79 ? -5.024 -0.084 18.944 1.00 91.44 79 GLY A C 1
ATOM 584 O O . GLY A 1 79 ? -4.364 0.599 19.729 1.00 91.44 79 GLY A O 1
ATOM 585 N N . PRO A 1 80 ? -6.319 -0.360 19.178 1.00 89.00 80 PRO A N 1
ATOM 586 C CA . PRO A 1 80 ? -7.028 0.111 20.373 1.00 89.00 80 PRO A CA 1
ATOM 587 C C . PRO A 1 80 ? -6.464 -0.472 21.680 1.00 89.00 80 PRO A C 1
ATOM 589 O O . PRO A 1 80 ? -6.660 0.094 22.748 1.00 89.00 80 PRO A O 1
ATOM 592 N N . ASP A 1 81 ? -5.738 -1.584 21.592 1.00 91.56 81 ASP A N 1
ATOM 593 C CA . ASP A 1 81 ? -4.999 -2.225 22.681 1.00 91.56 81 ASP A CA 1
ATOM 594 C C . ASP A 1 81 ? -3.615 -1.596 22.936 1.00 91.56 81 ASP A C 1
ATOM 596 O O . ASP A 1 81 ? -2.839 -2.112 23.738 1.00 91.56 81 ASP A O 1
ATOM 600 N N . GLY A 1 82 ? -3.272 -0.513 22.229 1.00 92.06 82 GLY A N 1
ATOM 601 C CA . GLY A 1 82 ? -1.970 0.146 22.313 1.00 92.06 82 GLY A CA 1
ATOM 602 C C . GLY A 1 82 ? -0.838 -0.600 21.598 1.00 92.06 82 GLY A C 1
ATOM 603 O O . GLY A 1 82 ? 0.299 -0.133 21.622 1.00 92.06 82 GLY A O 1
ATOM 604 N N . ARG A 1 83 ? -1.112 -1.740 20.950 1.00 93.19 83 ARG A N 1
ATOM 605 C CA . ARG A 1 83 ? -0.090 -2.536 20.254 1.00 93.19 83 ARG A CA 1
ATOM 606 C C . ARG A 1 83 ? 0.099 -2.054 18.822 1.00 93.19 83 ARG A C 1
ATOM 608 O O . ARG A 1 83 ? -0.873 -1.720 18.147 1.00 93.19 83 ARG A O 1
ATOM 615 N N . GLU A 1 84 ? 1.338 -2.055 18.335 1.00 92.31 84 GLU A N 1
ATOM 616 C CA . GLU A 1 84 ? 1.608 -1.810 16.914 1.00 92.31 84 GLU A CA 1
ATOM 617 C C . GLU A 1 84 ? 1.066 -2.974 16.075 1.00 92.31 84 GLU A C 1
ATOM 619 O O . GLU A 1 84 ? 1.231 -4.150 16.403 1.00 92.31 84 GLU A O 1
ATOM 624 N N . ARG A 1 85 ? 0.379 -2.622 14.996 1.00 92.81 85 ARG A N 1
ATOM 625 C CA . ARG A 1 85 ? -0.154 -3.518 13.980 1.00 92.81 85 ARG A CA 1
ATOM 626 C C . ARG A 1 85 ? 0.520 -3.183 12.661 1.00 92.81 85 ARG A C 1
ATOM 628 O O . ARG A 1 85 ? 0.828 -2.020 12.405 1.00 92.81 85 ARG A O 1
ATOM 635 N N . GLN A 1 86 ? 0.723 -4.201 11.839 1.00 93.31 86 GLN A N 1
ATOM 636 C CA . GLN A 1 86 ? 1.369 -4.102 10.538 1.00 93.31 86 GLN A CA 1
ATOM 637 C C . GLN A 1 86 ? 0.522 -4.841 9.508 1.00 93.31 86 GLN A C 1
ATOM 639 O O . GLN A 1 86 ? -0.052 -5.887 9.812 1.00 93.31 86 GLN A O 1
ATOM 644 N N . GLN A 1 87 ? 0.460 -4.302 8.293 1.00 94.25 87 GLN A N 1
ATOM 645 C CA . GLN A 1 87 ? -0.194 -4.956 7.170 1.00 94.25 87 GLN A CA 1
ATOM 646 C C . GLN A 1 87 ? 0.488 -4.575 5.857 1.00 94.25 87 GLN A C 1
ATOM 648 O O . GLN A 1 87 ? 0.701 -3.392 5.577 1.00 94.25 87 GLN A O 1
ATOM 653 N N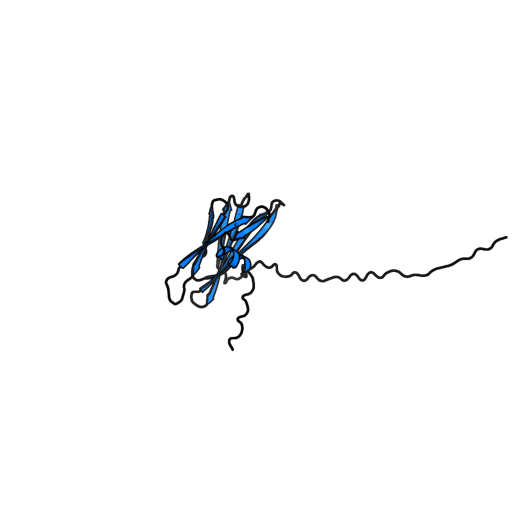 . ALA A 1 88 ? 0.781 -5.577 5.034 1.00 95.12 88 ALA A N 1
ATOM 654 C CA . ALA A 1 88 ? 1.147 -5.364 3.644 1.00 95.12 88 ALA A CA 1
ATOM 655 C C . ALA A 1 88 ? -0.113 -5.067 2.821 1.00 95.12 88 ALA A C 1
ATOM 657 O O . ALA A 1 88 ? -1.111 -5.776 2.926 1.00 95.12 88 ALA A O 1
ATOM 658 N N . LEU A 1 89 ? -0.076 -4.004 2.021 1.00 95.44 89 LEU A N 1
ATOM 659 C CA . LEU A 1 89 ? -1.162 -3.640 1.105 1.00 95.44 89 LEU A CA 1
ATOM 660 C C . LEU A 1 89 ? -0.894 -4.103 -0.324 1.00 95.44 89 LEU A C 1
ATOM 662 O O . LEU A 1 89 ? -1.829 -4.279 -1.100 1.00 95.44 89 LEU A O 1
ATOM 666 N N . PHE A 1 90 ? 0.381 -4.235 -0.680 1.00 95.38 90 PHE A N 1
ATOM 667 C CA . PHE A 1 90 ? 0.827 -4.465 -2.045 1.00 95.38 90 PHE A CA 1
ATOM 668 C C . PHE A 1 90 ? 2.199 -5.135 -2.037 1.00 95.38 90 PHE A C 1
ATOM 670 O O . PHE A 1 90 ? 3.053 -4.778 -1.222 1.00 95.38 90 PHE A O 1
ATOM 677 N N . GLY A 1 91 ? 2.414 -6.058 -2.967 1.00 93.62 91 GLY A N 1
ATOM 678 C CA . GLY A 1 91 ? 3.681 -6.749 -3.171 1.00 93.62 91 GLY A CA 1
ATOM 679 C C . GLY A 1 91 ? 3.713 -7.369 -4.559 1.00 93.62 91 GLY A C 1
ATOM 680 O O . GLY A 1 91 ? 3.390 -8.542 -4.688 1.00 93.62 91 GLY A O 1
ATOM 681 N N . GLU A 1 92 ? 4.045 -6.585 -5.584 1.00 92.81 92 GLU A N 1
ATOM 682 C CA . GLU A 1 92 ? 4.058 -7.034 -6.986 1.00 92.81 92 GLU A CA 1
ATOM 683 C C . GLU A 1 92 ? 5.171 -6.336 -7.785 1.00 92.81 92 GLU A C 1
ATOM 685 O O . GLU A 1 92 ? 5.791 -5.369 -7.322 1.00 92.81 92 GLU A O 1
ATOM 690 N N . ILE A 1 93 ? 5.411 -6.828 -9.000 1.00 92.31 93 ILE A N 1
ATOM 691 C CA . ILE A 1 93 ? 6.255 -6.180 -10.005 1.00 92.31 93 ILE A CA 1
ATOM 692 C C . ILE A 1 93 ? 5.415 -5.141 -10.764 1.00 92.31 93 ILE A C 1
ATOM 694 O O . ILE A 1 93 ? 4.291 -5.416 -11.179 1.00 92.31 93 ILE A O 1
ATOM 698 N N . GLN A 1 94 ? 5.950 -3.932 -10.915 1.00 93.00 94 GLN A N 1
ATOM 699 C CA . GLN A 1 94 ? 5.333 -2.820 -11.648 1.00 93.00 94 GLN A CA 1
ATOM 700 C C . GLN A 1 94 ? 6.417 -1.925 -12.266 1.00 93.00 94 GLN A C 1
ATOM 702 O O . GLN A 1 94 ? 7.597 -2.103 -11.990 1.00 93.00 94 GLN A O 1
ATOM 707 N N . ASP A 1 95 ? 6.043 -0.932 -13.064 1.00 92.50 95 ASP A N 1
ATOM 708 C CA . ASP A 1 95 ? 6.994 -0.172 -13.891 1.00 92.50 95 ASP A CA 1
ATOM 709 C C . ASP A 1 95 ? 7.269 1.245 -13.384 1.00 92.50 95 ASP A C 1
ATOM 711 O O . ASP A 1 95 ? 8.242 1.886 -13.777 1.00 92.50 95 ASP A O 1
ATOM 715 N N . GLY A 1 96 ? 6.392 1.774 -12.526 1.00 89.50 96 GLY A N 1
ATOM 716 C CA . GLY A 1 96 ? 6.467 3.164 -12.080 1.00 89.50 96 GLY A CA 1
ATOM 717 C C . GLY A 1 96 ? 6.669 3.344 -10.586 1.00 89.50 96 GLY A C 1
ATOM 718 O O . GLY A 1 96 ? 7.146 2.479 -9.853 1.00 89.50 96 GLY A O 1
ATOM 719 N N . ARG A 1 97 ? 6.315 4.533 -10.099 1.00 90.44 97 ARG A N 1
ATOM 720 C CA . ARG A 1 97 ? 6.368 4.854 -8.673 1.00 90.44 97 ARG A CA 1
ATOM 721 C C . ARG A 1 97 ? 5.006 4.602 -8.043 1.00 90.44 97 ARG A C 1
ATOM 723 O O . ARG A 1 97 ? 4.032 5.254 -8.405 1.00 90.44 97 ARG A O 1
ATOM 730 N N . ALA A 1 98 ? 4.976 3.735 -7.037 1.00 94.94 98 ALA A N 1
ATOM 731 C CA . ALA A 1 98 ? 3.821 3.605 -6.166 1.00 94.94 98 ALA A CA 1
ATOM 732 C C . ALA A 1 98 ? 3.643 4.871 -5.309 1.00 94.94 98 ALA A C 1
ATOM 734 O O . ALA A 1 98 ? 4.610 5.394 -4.750 1.00 94.94 98 ALA A O 1
ATOM 735 N N . LEU A 1 99 ? 2.407 5.357 -5.197 1.00 96.81 99 LEU A N 1
ATOM 736 C CA . LEU A 1 99 ? 2.041 6.522 -4.392 1.00 96.81 99 LEU A CA 1
ATOM 737 C C . LEU A 1 99 ? 0.870 6.168 -3.479 1.00 96.81 99 LEU A C 1
ATOM 739 O O . LEU A 1 99 ? -0.205 5.811 -3.959 1.00 96.81 99 LEU A O 1
ATOM 743 N N . LEU A 1 100 ? 1.065 6.309 -2.169 1.00 97.62 100 LEU A N 1
ATOM 744 C CA . LEU A 1 100 ? 0.020 6.081 -1.176 1.00 97.62 100 LEU A CA 1
ATOM 745 C C . LEU A 1 100 ? -0.548 7.414 -0.680 1.00 97.62 100 LEU A C 1
ATOM 747 O O . LEU A 1 100 ? 0.193 8.315 -0.288 1.00 97.62 100 LEU A O 1
ATOM 751 N N . SER A 1 101 ? -1.872 7.529 -0.666 1.00 96.81 101 SER A N 1
ATOM 752 C CA . SER A 1 101 ? -2.584 8.698 -0.144 1.00 96.81 101 SER A CA 1
ATOM 753 C C . SER A 1 101 ? -3.773 8.284 0.721 1.00 96.81 101 SER A C 1
ATOM 755 O O . SER A 1 101 ? -4.260 7.162 0.615 1.00 96.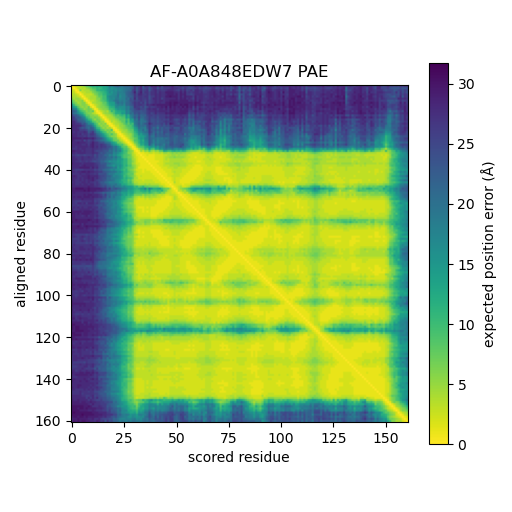81 101 SER A O 1
ATOM 757 N N . GLY A 1 102 ? -4.232 9.177 1.601 1.00 95.06 102 GLY A N 1
ATOM 758 C CA . GLY A 1 102 ? -5.387 8.942 2.470 1.00 95.06 102 GLY A CA 1
ATOM 759 C C . GLY A 1 102 ? -6.460 10.012 2.286 1.00 95.06 102 GLY A C 1
ATOM 760 O O . GLY A 1 102 ? -6.155 11.204 2.321 1.00 95.06 102 GLY A O 1
ATOM 761 N N . ARG A 1 103 ? -7.720 9.600 2.107 1.00 89.75 103 ARG A N 1
ATOM 762 C CA . ARG A 1 103 ? -8.884 10.496 1.998 1.00 89.75 103 ARG A CA 1
ATO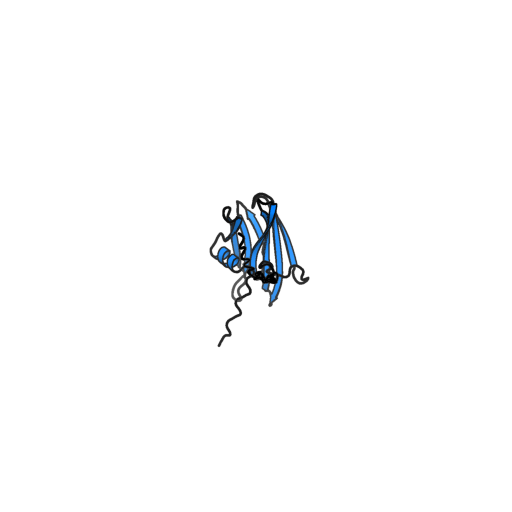M 763 C C . ARG A 1 103 ? -10.148 9.793 2.504 1.00 89.75 103 ARG A C 1
ATOM 765 O O . ARG A 1 103 ? -10.398 8.649 2.155 1.00 89.75 103 ARG A O 1
ATOM 772 N N . ASN A 1 104 ? -10.979 10.492 3.283 1.00 86.75 104 ASN A N 1
ATOM 773 C CA . ASN A 1 104 ? -12.343 10.071 3.655 1.00 86.75 104 ASN A CA 1
ATOM 774 C C . ASN A 1 104 ? -12.484 8.616 4.147 1.00 86.75 104 ASN A C 1
ATOM 776 O O . ASN A 1 104 ? -13.316 7.879 3.623 1.00 86.75 104 ASN A O 1
ATOM 780 N N . GLY A 1 105 ? -11.698 8.152 5.120 1.00 84.69 105 GLY A N 1
ATOM 781 C CA . GLY A 1 105 ? -11.855 6.754 5.562 1.00 84.69 105 GLY A CA 1
ATOM 782 C C . GLY A 1 105 ? -11.008 5.726 4.808 1.00 84.69 105 GLY A C 1
ATOM 783 O O . GLY A 1 105 ? -10.980 4.564 5.209 1.00 84.69 105 GLY A O 1
ATOM 784 N N . ARG A 1 106 ? -10.356 6.130 3.713 1.00 94.25 106 ARG A N 1
ATOM 785 C CA . ARG A 1 106 ? -9.788 5.235 2.705 1.00 94.25 106 ARG A CA 1
ATOM 786 C C . ARG A 1 106 ? -8.328 5.563 2.408 1.00 94.25 106 ARG A C 1
ATOM 788 O O . ARG A 1 106 ? -7.933 6.729 2.432 1.00 94.25 106 ARG A O 1
ATOM 795 N N . LEU A 1 107 ? -7.551 4.532 2.101 1.00 97.69 107 LEU A N 1
ATOM 796 C CA . LEU A 1 107 ? -6.241 4.653 1.474 1.00 97.69 107 LEU A CA 1
ATOM 797 C C . LEU A 1 107 ? -6.387 4.410 -0.027 1.00 97.69 107 LEU A C 1
ATOM 799 O O . LEU A 1 107 ? -7.020 3.442 -0.429 1.00 97.69 107 LEU A O 1
ATOM 803 N N . ASP A 1 108 ? -5.788 5.265 -0.843 1.00 98.06 108 ASP A N 1
ATOM 804 C CA . ASP A 1 108 ? -5.703 5.081 -2.288 1.00 98.06 108 ASP A CA 1
ATOM 805 C C . ASP A 1 108 ? -4.234 4.866 -2.653 1.00 98.06 108 ASP A C 1
ATOM 807 O O . ASP A 1 108 ? -3.398 5.752 -2.439 1.00 98.06 108 ASP A O 1
ATOM 811 N N . LEU A 1 109 ? -3.928 3.681 -3.185 1.00 98.12 109 LEU A N 1
ATOM 812 C CA . LEU A 1 109 ? -2.614 3.337 -3.713 1.00 98.12 109 LEU A CA 1
ATOM 813 C C . LEU A 1 109 ? -2.637 3.453 -5.235 1.00 98.12 109 LEU A C 1
ATOM 815 O O . LEU A 1 109 ? -3.313 2.674 -5.902 1.00 98.12 109 LEU A O 1
ATOM 819 N N . ARG A 1 110 ? -1.888 4.399 -5.792 1.00 97.94 110 ARG A N 1
ATOM 820 C CA . ARG A 1 110 ? -1.655 4.484 -7.236 1.00 97.94 110 ARG A CA 1
ATOM 821 C C . ARG A 1 110 ? -0.390 3.712 -7.590 1.00 97.94 110 ARG A C 1
ATOM 823 O O . ARG A 1 110 ? 0.646 3.944 -6.975 1.00 97.94 110 ARG A O 1
ATOM 830 N N . VAL A 1 111 ? -0.487 2.840 -8.584 1.00 96.75 111 VAL A N 1
ATOM 831 C CA . VAL A 1 111 ? 0.611 2.066 -9.180 1.00 96.75 111 VAL A CA 1
ATOM 832 C C . VAL A 1 111 ? 0.585 2.241 -10.693 1.00 96.75 111 VAL A C 1
ATOM 834 O O . VAL A 1 111 ? -0.462 2.571 -11.253 1.00 96.75 111 VAL A O 1
ATOM 837 N N . THR A 1 112 ? 1.716 2.026 -11.356 1.00 95.38 112 THR A N 1
ATOM 838 C CA . THR A 1 112 ? 1.826 2.185 -12.811 1.00 95.38 112 THR A CA 1
ATOM 839 C C . THR A 1 112 ? 2.304 0.881 -13.429 1.00 95.38 112 THR A C 1
ATOM 841 O O . THR A 1 112 ? 3.379 0.397 -13.081 1.00 95.38 112 THR A O 1
ATOM 844 N N . TYR A 1 113 ? 1.529 0.356 -14.373 1.00 91.62 113 TYR A N 1
ATOM 845 C CA . TYR A 1 113 ? 1.870 -0.836 -15.144 1.00 91.62 113 TYR A CA 1
ATOM 846 C C . TYR A 1 113 ? 2.087 -0.450 -16.605 1.00 91.62 113 TYR A C 1
ATOM 848 O O . TYR A 1 113 ? 1.261 0.248 -17.199 1.00 91.62 113 TYR A O 1
ATOM 856 N N . CYS A 1 114 ? 3.175 -0.912 -17.195 1.00 88.94 114 CYS A N 1
ATOM 857 C CA . CYS A 1 114 ? 3.470 -0.797 -18.610 1.00 88.94 114 CYS A CA 1
ATOM 858 C C . CYS A 1 114 ? 3.376 -2.197 -19.222 1.00 88.94 114 CYS A C 1
ATOM 860 O O . CYS A 1 114 ? 3.810 -3.188 -18.648 1.00 88.94 114 CYS A O 1
ATOM 862 N N . THR A 1 115 ? 2.775 -2.290 -20.399 1.00 83.81 115 THR A N 1
ATOM 863 C CA . THR A 1 115 ? 2.760 -3.530 -21.186 1.00 83.81 115 THR A CA 1
ATOM 864 C C . THR A 1 115 ? 3.730 -3.363 -22.344 1.00 83.81 115 THR A C 1
ATOM 866 O O . THR A 1 115 ? 3.858 -2.242 -22.835 1.00 83.81 115 THR A O 1
ATOM 869 N N . SER A 1 116 ? 4.323 -4.443 -22.852 1.00 80.88 116 SER A N 1
ATOM 870 C CA . SER A 1 116 ? 5.229 -4.383 -24.013 1.00 80.88 116 SER A CA 1
ATOM 871 C C . SER A 1 116 ? 4.631 -3.643 -25.218 1.00 80.88 116 SER A C 1
ATOM 873 O O . SER A 1 116 ? 5.351 -2.956 -25.938 1.00 80.88 116 SER A O 1
ATOM 875 N N . ASP A 1 117 ? 3.308 -3.731 -25.391 1.00 84.31 117 ASP A N 1
ATOM 876 C CA . ASP A 1 117 ? 2.622 -3.285 -26.607 1.00 84.31 117 ASP A CA 1
ATOM 877 C C . ASP A 1 117 ? 1.822 -1.980 -26.422 1.00 84.31 117 ASP A C 1
ATOM 879 O O . ASP A 1 117 ? 1.118 -1.545 -27.334 1.00 84.31 117 ASP A O 1
ATOM 883 N N . SER A 1 118 ? 1.861 -1.347 -25.240 1.00 79.00 118 SER A N 1
ATOM 884 C CA . SER A 1 118 ? 1.052 -0.147 -24.977 1.00 79.00 118 SER A CA 1
ATOM 885 C C . SER A 1 118 ? 1.679 0.817 -23.972 1.00 79.00 118 SER A C 1
ATOM 887 O O . SER A 1 118 ? 2.566 0.459 -23.203 1.00 79.00 118 SER A O 1
ATOM 889 N N . ALA A 1 119 ? 1.214 2.070 -23.989 1.00 88.94 119 ALA A N 1
ATOM 890 C CA . ALA A 1 119 ? 1.658 3.083 -23.039 1.00 88.94 119 ALA A CA 1
ATOM 891 C C . ALA A 1 119 ? 1.348 2.672 -21.591 1.00 88.94 119 ALA A C 1
ATOM 893 O O . ALA A 1 119 ? 0.336 2.025 -21.314 1.00 88.94 119 ALA A O 1
ATOM 894 N N . CYS A 1 120 ? 2.198 3.117 -20.669 1.00 92.00 120 CYS A N 1
ATOM 895 C CA . CYS A 1 120 ? 2.017 2.905 -19.241 1.00 92.00 120 CYS A CA 1
ATOM 896 C C . CYS A 1 120 ? 0.660 3.425 -18.757 1.00 92.00 120 CYS A C 1
ATOM 898 O O . CYS A 1 120 ? 0.210 4.508 -19.141 1.00 92.00 120 CYS A O 1
ATOM 900 N N . ARG A 1 121 ? 0.017 2.649 -17.888 1.00 94.00 121 ARG A N 1
ATOM 901 C CA . ARG A 1 121 ? -1.289 2.953 -17.314 1.00 94.00 121 ARG A CA 1
ATOM 902 C C . ARG A 1 121 ? -1.190 3.021 -15.807 1.00 94.00 121 ARG A C 1
ATOM 904 O O . ARG A 1 121 ? -0.691 2.107 -15.154 1.00 94.00 121 ARG A O 1
ATOM 911 N N . ASP A 1 122 ? -1.741 4.090 -15.258 1.00 95.31 122 ASP A N 1
ATOM 912 C CA . ASP A 1 122 ? -1.942 4.198 -13.825 1.00 95.31 122 ASP A CA 1
ATOM 913 C C . ASP A 1 122 ? -3.195 3.443 -13.397 1.00 95.31 122 ASP A C 1
ATOM 915 O O . ASP A 1 122 ? -4.255 3.555 -14.014 1.00 95.31 122 ASP A O 1
ATOM 919 N N . THR A 1 123 ? -3.079 2.716 -12.294 1.00 95.75 123 THR A N 1
ATOM 920 C CA . THR A 1 123 ? -4.191 2.057 -11.616 1.00 95.75 123 THR A CA 1
ATOM 921 C C . THR A 1 123 ? -4.238 2.527 -10.173 1.00 95.75 123 THR A C 1
ATOM 923 O O . THR A 1 123 ? -3.220 2.558 -9.486 1.00 95.75 123 THR A O 1
ATOM 926 N N . THR A 1 124 ? -5.433 2.880 -9.702 1.00 97.94 124 THR A N 1
ATOM 927 C CA . THR A 1 124 ? -5.668 3.223 -8.297 1.00 97.94 124 THR A CA 1
ATOM 928 C C . THR A 1 124 ? -6.380 2.072 -7.600 1.00 97.94 124 THR A C 1
ATOM 930 O O . THR A 1 124 ? -7.485 1.687 -7.984 1.00 97.94 124 THR A O 1
ATOM 933 N N . LEU A 1 125 ? -5.754 1.550 -6.551 1.00 98.06 125 LEU A N 1
ATOM 934 C CA . LEU A 1 125 ? -6.251 0.486 -5.693 1.00 98.06 125 LEU A CA 1
ATOM 935 C C . LEU A 1 125 ? -6.779 1.103 -4.386 1.00 98.06 125 LEU A C 1
ATOM 937 O O . LEU A 1 125 ? -5.986 1.567 -3.562 1.00 98.06 125 LEU A O 1
ATOM 941 N N . PRO A 1 126 ? -8.108 1.160 -4.191 1.00 98.06 126 PRO A N 1
ATOM 942 C CA . PRO A 1 126 ? -8.690 1.664 -2.955 1.00 98.06 126 PRO A CA 1
ATOM 943 C C . PRO A 1 126 ? -8.6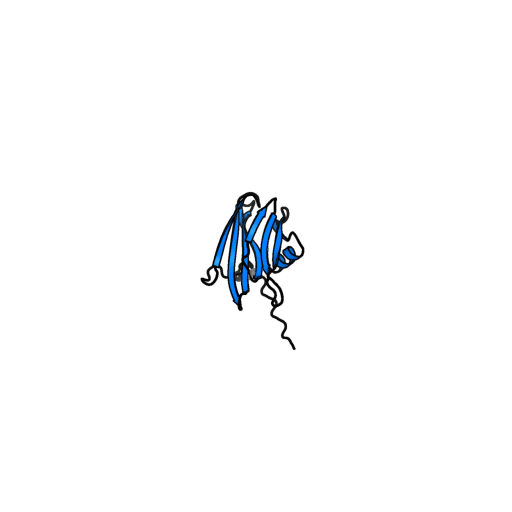35 0.601 -1.850 1.00 98.06 126 PRO A C 1
ATOM 945 O O . PRO A 1 126 ? -9.013 -0.546 -2.080 1.00 98.06 126 PRO A O 1
ATOM 948 N N . PHE A 1 127 ? -8.276 0.997 -0.629 1.00 97.94 127 PHE A N 1
ATOM 949 C CA . PHE A 1 127 ? -8.330 0.175 0.581 1.00 97.94 127 PHE A CA 1
ATOM 950 C C . PHE A 1 127 ? -9.139 0.879 1.671 1.00 97.94 127 PHE A C 1
ATOM 952 O O . PHE A 1 127 ? -8.847 2.012 2.057 1.00 97.94 127 PHE A O 1
ATOM 959 N N . THR A 1 128 ? -10.162 0.214 2.189 1.00 96.25 128 THR A N 1
ATOM 960 C CA . THR A 1 128 ? -11.056 0.742 3.227 1.00 96.25 128 THR A CA 1
ATOM 961 C C . THR A 1 128 ? -10.757 0.113 4.575 1.00 96.25 128 THR A C 1
ATOM 963 O O . THR A 1 128 ? -10.477 -1.077 4.656 1.00 96.25 128 THR A O 1
ATOM 966 N N . TRP A 1 129 ? -10.843 0.900 5.644 1.00 95.12 129 TRP A N 1
ATOM 967 C CA . TRP A 1 129 ? -10.727 0.374 7.001 1.00 95.12 129 TRP A CA 1
ATOM 968 C C . TRP A 1 129 ? -11.968 -0.445 7.383 1.00 95.12 129 TRP A C 1
ATOM 970 O O . TRP A 1 129 ? -13.071 0.105 7.454 1.00 95.12 129 TRP A O 1
ATOM 980 N N . ASP A 1 130 ? -11.791 -1.732 7.673 1.00 94.69 130 ASP A N 1
ATOM 981 C CA . ASP A 1 130 ? -12.816 -2.562 8.299 1.00 94.69 130 ASP A CA 1
ATOM 982 C C . ASP A 1 130 ? -12.722 -2.406 9.822 1.00 94.69 130 ASP A C 1
ATOM 984 O O . ASP A 1 130 ? -11.775 -2.859 10.469 1.00 94.69 130 ASP A O 1
ATOM 988 N N . ARG A 1 131 ? -13.723 -1.745 10.415 1.00 91.56 131 ARG A N 1
ATOM 989 C CA . ARG A 1 131 ? -13.770 -1.520 11.867 1.00 91.56 131 ARG A CA 1
ATOM 990 C C . ARG A 1 131 ? -13.993 -2.797 12.665 1.00 91.56 131 ARG A C 1
ATOM 992 O O . ARG A 1 131 ? -13.488 -2.874 13.779 1.00 91.56 131 ARG A O 1
ATOM 999 N N . ALA A 1 132 ? -14.760 -3.746 12.134 1.00 92.44 132 ALA 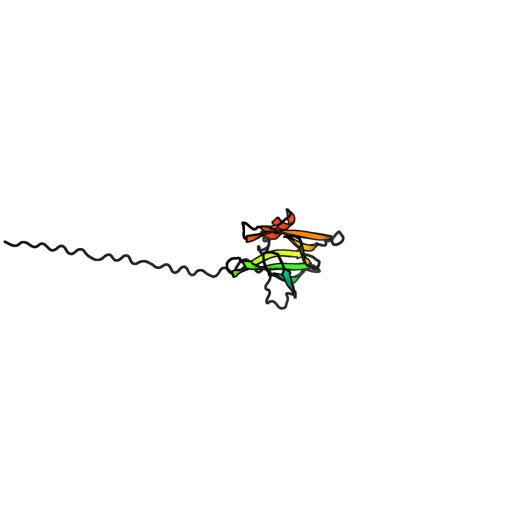A N 1
ATOM 1000 C CA . ALA A 1 132 ? -15.053 -4.990 12.833 1.00 92.44 132 ALA A CA 1
ATOM 1001 C C . ALA A 1 132 ? -13.816 -5.891 12.848 1.00 92.44 132 ALA A C 1
ATOM 1003 O O . ALA A 1 132 ? -13.506 -6.502 13.867 1.00 92.44 132 ALA A O 1
ATOM 1004 N N . ALA A 1 133 ? -13.085 -5.921 11.735 1.00 90.62 133 ALA A N 1
ATOM 1005 C CA . ALA A 1 133 ? -11.914 -6.769 11.586 1.00 90.62 133 ALA A CA 1
ATOM 1006 C C . ALA A 1 133 ? -10.594 -6.097 12.012 1.00 90.62 133 ALA A C 1
ATOM 1008 O O . ALA A 1 133 ? -9.570 -6.771 12.138 1.00 90.62 133 ALA A O 1
ATOM 1009 N N . GLY A 1 134 ? -10.603 -4.779 12.235 1.00 92.44 134 GLY A N 1
ATOM 1010 C CA . GLY A 1 134 ? -9.451 -4.021 12.720 1.00 92.44 134 GLY A CA 1
ATOM 1011 C C . GLY A 1 134 ? -8.278 -3.985 11.739 1.00 92.44 134 GLY A C 1
ATOM 1012 O O . GLY A 1 134 ? -7.131 -3.960 12.184 1.00 92.44 134 GLY A O 1
ATOM 1013 N N . HIS A 1 135 ? -8.552 -4.016 10.432 1.00 94.50 135 HIS A N 1
ATOM 1014 C CA . HIS A 1 135 ? -7.543 -3.997 9.371 1.00 94.50 135 HIS A CA 1
ATOM 1015 C C . HIS A 1 135 ? -8.085 -3.355 8.081 1.00 94.50 135 HIS A C 1
ATOM 1017 O O . HIS A 1 135 ? -9.280 -3.078 7.961 1.00 94.50 135 HIS A O 1
ATOM 1023 N N . PHE A 1 136 ? -7.211 -3.086 7.108 1.00 95.38 136 PHE A N 1
ATOM 1024 C CA . PHE A 1 136 ? -7.629 -2.556 5.806 1.00 95.38 136 PHE A CA 1
ATOM 1025 C C . PHE A 1 136 ? -8.039 -3.680 4.856 1.00 95.38 136 PHE A C 1
ATOM 1027 O O . PHE A 1 136 ? -7.321 -4.660 4.708 1.00 95.38 136 PHE A O 1
ATOM 1034 N N . VAL A 1 137 ? -9.149 -3.515 4.146 1.00 96.81 137 VAL A N 1
ATOM 1035 C CA . VAL A 1 137 ? -9.621 -4.446 3.112 1.00 96.81 137 VAL A CA 1
ATOM 1036 C C . VAL A 1 137 ? -9.616 -3.770 1.745 1.00 96.81 137 VAL A C 1
ATOM 1038 O O . VAL A 1 137 ? -9.734 -2.548 1.648 1.00 96.81 137 VAL A O 1
ATOM 1041 N N . GLY A 1 138 ? -9.500 -4.549 0.670 1.00 97.50 138 GLY A N 1
ATOM 1042 C CA . GLY A 1 138 ? -9.610 -4.010 -0.685 1.00 97.50 138 GLY A CA 1
ATOM 1043 C C . GLY A 1 138 ? -11.015 -3.458 -0.961 1.00 97.50 138 GLY A C 1
ATOM 1044 O O . GLY A 1 138 ? -12.011 -4.166 -0.821 1.00 97.50 138 GLY A O 1
ATOM 1045 N N . GLY A 1 139 ? -11.095 -2.198 -1.383 1.00 97.12 139 GLY A N 1
ATOM 1046 C CA . GLY A 1 139 ? -12.335 -1.500 -1.742 1.00 97.12 139 GLY A CA 1
ATOM 1047 C C . GLY A 1 139 ? -12.810 -1.762 -3.177 1.00 97.12 139 GLY A C 1
ATOM 1048 O O . GLY A 1 139 ? -13.843 -1.243 -3.589 1.00 97.12 139 GLY A O 1
ATOM 1049 N N . SER A 1 140 ? -12.061 -2.549 -3.952 1.00 97.75 140 SER A N 1
ATOM 1050 C CA . SER A 1 140 ? -12.409 -3.006 -5.303 1.00 97.75 140 SER A CA 1
ATOM 1051 C C . SER A 1 140 ? -12.015 -4.481 -5.486 1.00 97.75 140 SER A C 1
ATOM 1053 O O . SER A 1 140 ? -11.250 -5.009 -4.675 1.00 97.75 140 SER A O 1
ATOM 1055 N N . PRO A 1 141 ? -12.512 -5.190 -6.521 1.00 97.69 141 PRO A N 1
ATOM 1056 C CA . PRO A 1 141 ? -12.048 -6.545 -6.835 1.00 97.69 141 PRO A CA 1
ATOM 1057 C C . PRO A 1 141 ? -10.523 -6.636 -6.988 1.00 97.69 141 PRO A C 1
ATOM 1059 O O . PRO A 1 141 ? -9.909 -7.436 -6.291 1.00 97.69 141 PRO A O 1
ATOM 1062 N N . ALA A 1 142 ? -9.916 -5.744 -7.779 1.00 96.12 142 ALA A N 1
ATOM 1063 C CA . ALA A 1 142 ? -8.468 -5.712 -7.983 1.00 96.12 142 ALA A CA 1
ATOM 1064 C C . ALA A 1 142 ? -7.696 -5.462 -6.676 1.00 96.12 142 ALA A C 1
ATOM 1066 O O . ALA A 1 142 ? -6.741 -6.167 -6.377 1.00 96.12 142 ALA A O 1
ATOM 1067 N N . ALA A 1 143 ? -8.139 -4.512 -5.842 1.00 97.44 143 ALA A N 1
ATOM 1068 C CA . ALA A 1 143 ? -7.476 -4.241 -4.565 1.00 97.44 143 ALA A CA 1
ATOM 1069 C C . ALA A 1 143 ? -7.574 -5.425 -3.589 1.00 97.44 143 ALA A C 1
ATOM 1071 O O . ALA A 1 143 ? -6.638 -5.679 -2.838 1.00 97.44 143 ALA A O 1
ATOM 1072 N N . ARG A 1 144 ? -8.693 -6.167 -3.594 1.00 97.19 144 ARG A N 1
ATOM 1073 C CA . ARG A 1 144 ? -8.842 -7.385 -2.777 1.00 97.19 144 ARG A CA 1
ATOM 1074 C C . ARG A 1 144 ? -7.910 -8.491 -3.244 1.00 97.19 144 ARG A C 1
ATOM 1076 O O . ARG A 1 144 ? -7.325 -9.175 -2.416 1.00 97.19 144 ARG A O 1
ATOM 1083 N N . GLU A 1 145 ? -7.788 -8.654 -4.553 1.00 95.56 145 GLU A N 1
ATOM 1084 C CA . GLU A 1 145 ? -6.939 -9.668 -5.164 1.00 95.56 145 GLU A CA 1
ATOM 1085 C C . GLU A 1 145 ? -5.452 -9.407 -4.881 1.00 95.56 145 GLU A C 1
ATOM 1087 O O . GLU A 1 145 ? -4.754 -10.289 -4.384 1.00 95.56 145 GLU A O 1
ATOM 1092 N N . VAL A 1 146 ? -4.999 -8.167 -5.086 1.00 94.19 146 VAL A N 1
ATOM 1093 C CA . VAL A 1 146 ? -3.648 -7.717 -4.724 1.00 94.19 146 VAL A CA 1
ATOM 1094 C C . VAL A 1 146 ? -3.385 -7.916 -3.232 1.00 94.19 146 VAL A C 1
ATOM 1096 O O . VAL A 1 146 ? -2.346 -8.451 -2.855 1.00 94.19 146 VAL A O 1
ATOM 1099 N N . LEU A 1 147 ? -4.332 -7.533 -2.367 1.00 94.69 147 LEU A N 1
ATOM 1100 C CA . LEU A 1 147 ? -4.178 -7.696 -0.922 1.00 94.69 147 LEU A CA 1
ATOM 1101 C C . LEU A 1 147 ? -4.055 -9.168 -0.516 1.00 94.69 147 LEU A C 1
ATOM 1103 O O . LEU A 1 147 ? -3.258 -9.496 0.356 1.00 94.69 147 LEU A O 1
ATOM 1107 N N . ALA A 1 148 ? -4.827 -10.054 -1.148 1.00 92.56 148 ALA A N 1
ATOM 1108 C CA . ALA A 1 148 ? -4.776 -11.487 -0.880 1.00 92.56 148 ALA A CA 1
ATOM 1109 C C . ALA A 1 148 ? -3.431 -12.110 -1.285 1.00 92.56 148 ALA A C 1
ATOM 1111 O O . ALA A 1 148 ? -2.976 -13.050 -0.636 1.00 92.56 148 ALA A O 1
ATOM 1112 N N . ARG A 1 149 ? -2.792 -11.578 -2.334 1.00 90.19 149 ARG A N 1
ATOM 1113 C CA . ARG A 1 149 ? -1.459 -11.994 -2.790 1.00 90.19 149 ARG A CA 1
ATOM 1114 C C . ARG A 1 149 ? -0.307 -11.284 -2.092 1.00 90.19 149 ARG A C 1
ATOM 1116 O O . ARG A 1 149 ? 0.832 -11.716 -2.248 1.00 90.19 149 ARG A O 1
ATOM 1123 N N . ALA A 1 150 ? -0.567 -10.206 -1.358 1.00 88.00 150 ALA A N 1
ATOM 1124 C CA . ALA A 1 150 ? 0.486 -9.402 -0.757 1.00 88.00 150 ALA A CA 1
ATOM 1125 C C . ALA A 1 150 ? 1.402 -10.279 0.115 1.00 88.00 150 ALA A C 1
ATOM 1127 O O . ALA A 1 150 ? 0.968 -10.905 1.081 1.00 88.00 150 ALA A O 1
ATOM 1128 N N . CYS A 1 151 ? 2.680 -10.320 -0.261 1.00 75.06 151 CYS A N 1
ATOM 1129 C CA . CYS A 1 151 ? 3.737 -11.104 0.378 1.00 75.06 151 CYS A CA 1
ATOM 1130 C C . CYS A 1 151 ? 3.522 -12.631 0.368 1.00 75.06 151 CYS A C 1
ATOM 1132 O O . CYS A 1 151 ? 4.160 -13.338 1.151 1.00 75.06 151 CYS A O 1
ATOM 1134 N N . GLN A 1 152 ? 2.669 -13.158 -0.516 1.00 67.25 152 GLN A N 1
ATOM 1135 C CA . GLN A 1 152 ? 2.722 -14.574 -0.872 1.00 67.25 152 GLN A CA 1
ATOM 1136 C C . GLN A 1 152 ? 3.908 -14.803 -1.823 1.00 67.25 152 GLN A C 1
ATOM 1138 O O . GLN A 1 152 ? 4.148 -13.964 -2.694 1.00 67.25 152 GLN A O 1
ATOM 1143 N N . PRO A 1 153 ? 4.672 -15.902 -1.677 1.00 52.53 153 PRO A N 1
ATOM 1144 C CA . PRO A 1 153 ? 5.656 -16.272 -2.688 1.00 52.53 153 PRO A CA 1
ATOM 1145 C C . PRO A 1 153 ? 4.940 -16.428 -4.035 1.00 52.53 153 PRO A C 1
ATOM 1147 O O . PRO A 1 153 ? 3.843 -16.993 -4.075 1.00 52.53 153 PRO A O 1
ATOM 1150 N N . GLU A 1 154 ? 5.533 -15.912 -5.118 1.00 48.28 154 GLU A N 1
ATOM 1151 C CA . GLU A 1 154 ? 4.975 -16.100 -6.461 1.00 48.28 154 GLU A CA 1
ATOM 1152 C C . GLU A 1 154 ? 4.681 -17.590 -6.688 1.00 48.28 154 GLU A C 1
ATOM 1154 O O . GLU A 1 154 ? 5.500 -18.438 -6.303 1.00 48.28 154 GLU A O 1
ATOM 1159 N N . PRO A 1 155 ? 3.528 -17.941 -7.289 1.00 50.06 155 PRO A N 1
ATOM 1160 C CA . PRO A 1 155 ? 3.285 -19.311 -7.699 1.00 50.06 155 PRO A CA 1
ATOM 1161 C C . PRO A 1 155 ? 4.437 -19.711 -8.612 1.00 50.06 155 PRO A C 1
ATOM 1163 O O . PRO A 1 155 ? 4.601 -19.118 -9.675 1.00 50.06 155 PRO A O 1
ATOM 1166 N N . THR A 1 156 ? 5.255 -20.675 -8.183 1.00 46.81 156 THR A N 1
ATOM 1167 C CA . THR A 1 156 ? 6.357 -21.181 -9.000 1.00 46.81 156 THR A CA 1
ATOM 1168 C C . THR A 1 156 ? 5.764 -21.582 -10.339 1.00 46.81 156 THR A C 1
ATOM 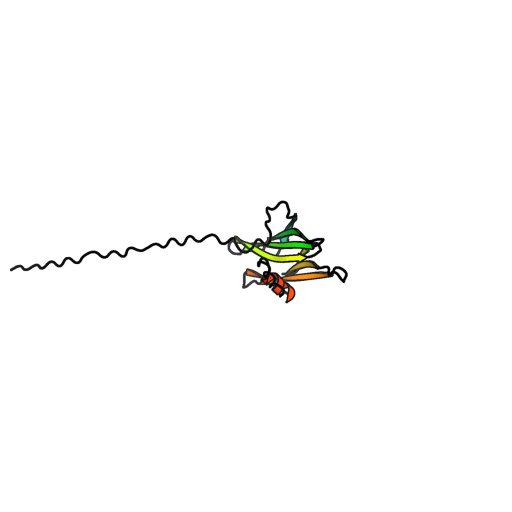1170 O O . THR A 1 156 ? 4.887 -22.451 -10.385 1.00 46.81 156 THR A O 1
ATOM 1173 N N . GLU A 1 157 ? 6.169 -20.873 -11.391 1.00 45.09 157 GLU A N 1
ATOM 1174 C CA . GLU A 1 157 ? 5.642 -21.033 -12.738 1.00 45.09 157 GLU A CA 1
ATOM 1175 C C . GLU A 1 157 ? 5.590 -22.529 -13.061 1.00 45.09 157 GLU A C 1
ATOM 1177 O O . GLU A 1 157 ? 6.586 -23.248 -12.918 1.00 45.09 157 GLU A O 1
ATOM 1182 N N . ARG A 1 158 ? 4.398 -23.042 -13.400 1.00 42.25 158 ARG A N 1
ATOM 1183 C CA . ARG A 1 158 ? 4.288 -24.440 -13.826 1.00 42.25 158 ARG A CA 1
ATOM 1184 C C . ARG A 1 158 ? 5.196 -24.585 -15.042 1.00 42.25 158 ARG A C 1
ATOM 1186 O O . ARG A 1 158 ? 4.986 -23.829 -15.989 1.00 42.25 158 ARG A O 1
ATOM 1193 N N . PRO A 1 159 ? 6.144 -25.538 -15.053 1.00 42.22 159 PRO A N 1
ATOM 1194 C CA . PRO A 1 159 ? 7.004 -25.729 -16.205 1.00 42.22 159 PRO A CA 1
ATOM 1195 C C . PRO A 1 159 ? 6.124 -25.940 -17.435 1.00 42.22 159 PRO A C 1
ATOM 1197 O O . PRO A 1 159 ? 5.304 -26.865 -17.476 1.00 42.22 159 PRO A O 1
ATOM 1200 N N . THR A 1 160 ? 6.262 -25.033 -18.396 1.00 54.72 160 THR A N 1
ATOM 1201 C CA . THR A 1 160 ? 5.720 -25.169 -19.740 1.00 54.72 160 THR A CA 1
ATOM 1202 C C . THR A 1 160 ? 6.280 -26.467 -20.315 1.00 54.72 160 THR A C 1
ATOM 1204 O O . THR A 1 160 ? 7.494 -26.644 -20.413 1.00 54.72 160 THR A O 1
ATOM 1207 N N . ARG A 1 161 ? 5.386 -27.424 -20.571 1.00 52.88 161 ARG A N 1
ATOM 1208 C CA . ARG A 1 161 ? 5.713 -28.673 -21.265 1.00 52.88 161 ARG A CA 1
ATOM 1209 C C . ARG A 1 161 ? 5.686 -28.460 -22.765 1.00 52.88 161 ARG A C 1
ATOM 1211 O O . ARG A 1 161 ? 4.791 -27.710 -23.212 1.00 52.88 161 ARG A O 1
#

Mean predicted aligned error: 10.75 Å

Secondary structure (DSSP, 8-state):
-------------------------PPPTT-SS-TT-TT-EEEEEEEESSSSSEEEEEEEEEEEETTEEEEEEEEEEE-TTS-EEEEEEEEEEESS--EEEEETTEEEEEEEEEETTEEEEEEEEEEEEETTTTEEEESSHHHHHHHHHTTPPP--PPP--

Solvent-accessible surface area (backbone atoms only — not comparable to full-atom values): 9923 Å² total; per-residue (Å²): 137,89,85,85,80,89,81,89,80,80,90,80,80,83,80,78,79,79,78,79,74,81,74,71,80,68,77,73,88,59,68,61,55,67,82,84,40,88,70,39,54,72,47,73,53,79,40,74,70,49,64,86,50,60,19,39,38,39,39,37,35,28,83,67,55,97,78,31,29,38,33,27,32,37,40,34,33,59,44,99,86,71,43,81,43,75,47,49,57,34,43,50,77,33,51,58,72,75,45,81,47,74,57,95,71,30,38,40,36,34,39,28,45,60,50,101,89,49,79,71,41,79,46,76,35,39,30,33,64,36,80,91,76,72,46,76,41,44,67,41,73,68,25,36,53,43,37,73,42,30,51,54,80,76,78,75,74,76,81,87,128

Organism: NCBI:txid1232220

Nearest PDB structures (foldseek):
  5kuy-assembly1_G  TM=6.209E-01  e=2.748E+00  synthetic construct
  7zmf-assembly1_A  TM=3.579E-01  e=3.773E+00  Brevibacillus brevis NBRC 100599
  7zsk-assembly1_C  TM=3.576E-01  e=3.773E+00  Brevibacillus brevis NBRC 100599
  5xxq-assembly2_B  TM=3.187E-01  e=4.913E+00  Homo sapiens

Radius of gyration: 26.21 Å; Cα contacts (8 Å, |Δi|>4): 274; chains: 1; bounding box: 36×70×97 Å